Protein AF-A0A0L8G7V8-F1 (afdb_monomer_lite)

Radius of gyration: 21.05 Å; chains: 1; bounding box: 59×24×66 Å

Structure (mmCIF, N/CA/C/O backbone):
data_AF-A0A0L8G7V8-F1
#
_entry.id   AF-A0A0L8G7V8-F1
#
loop_
_atom_site.group_PDB
_atom_site.id
_atom_site.type_symbol
_atom_site.label_atom_id
_atom_site.label_alt_id
_atom_site.label_comp_id
_atom_site.label_asym_id
_atom_site.label_entity_id
_atom_site.label_seq_id
_atom_site.pdbx_PDB_ins_code
_atom_site.Cartn_x
_atom_site.Cartn_y
_atom_site.Cartn_z
_atom_site.occupancy
_atom_site.B_iso_or_equiv
_atom_site.auth_seq_id
_atom_site.auth_comp_id
_atom_site.auth_asym_id
_atom_site.auth_atom_id
_atom_site.pdbx_PDB_model_num
ATOM 1 N N . MET A 1 1 ? -43.355 -9.399 34.749 1.00 58.53 1 MET A N 1
ATOM 2 C CA . MET A 1 1 ? -43.250 -9.175 33.293 1.00 58.53 1 MET A CA 1
ATOM 3 C C . MET A 1 1 ? -42.275 -8.052 32.948 1.00 58.53 1 MET A C 1
ATOM 5 O O . MET A 1 1 ? -41.374 -8.328 32.181 1.00 58.53 1 MET A O 1
ATOM 9 N N . GLY A 1 2 ? -42.329 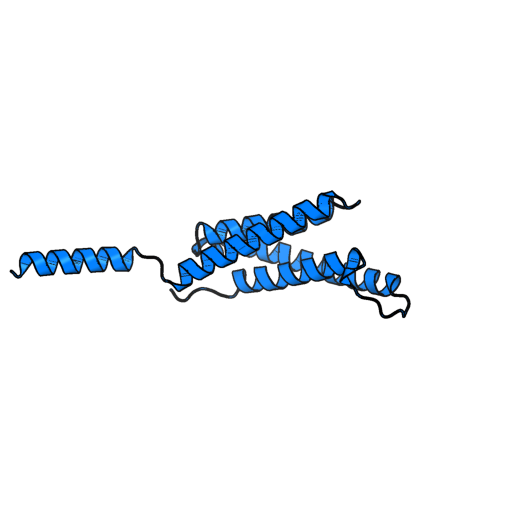-6.865 33.570 1.00 67.88 2 GLY A N 1
ATOM 10 C CA . GLY A 1 2 ? -41.429 -5.752 33.194 1.00 67.88 2 GLY A CA 1
ATOM 11 C C . GLY A 1 2 ? -39.917 -5.936 33.440 1.00 67.88 2 GLY A C 1
ATOM 12 O O . GLY A 1 2 ? -39.121 -5.439 32.658 1.00 67.88 2 GLY A O 1
ATOM 13 N N . ASN A 1 3 ? -39.482 -6.671 34.474 1.00 71.38 3 ASN A N 1
ATOM 14 C CA . ASN A 1 3 ? -38.039 -6.830 34.748 1.00 71.38 3 ASN A CA 1
ATOM 15 C C . ASN A 1 3 ? -37.305 -7.723 33.734 1.00 71.38 3 ASN A C 1
ATOM 17 O O . ASN A 1 3 ? -36.117 -7.523 33.514 1.00 71.38 3 ASN A O 1
ATOM 21 N N . GLU A 1 4 ? -37.985 -8.702 33.133 1.00 78.69 4 GLU A N 1
ATOM 22 C CA . GLU A 1 4 ? -37.374 -9.575 32.122 1.00 78.69 4 GLU A CA 1
ATOM 23 C C . GLU A 1 4 ? -37.245 -8.856 30.775 1.00 78.69 4 GLU A C 1
ATOM 25 O O . GLU A 1 4 ? -36.222 -9.005 30.114 1.00 78.69 4 GLU A O 1
ATOM 30 N N . GLU A 1 5 ? -38.220 -8.015 30.409 1.00 75.44 5 GLU A N 1
ATOM 31 C CA . GLU A 1 5 ? -38.142 -7.153 29.220 1.00 75.44 5 GLU A CA 1
ATOM 32 C C . GLU A 1 5 ? -37.003 -6.136 29.326 1.00 75.44 5 GLU A C 1
ATOM 34 O O . GLU A 1 5 ? -36.214 -6.025 28.394 1.00 75.44 5 GLU A O 1
ATOM 39 N N . ILE A 1 6 ? -36.843 -5.471 30.476 1.00 76.56 6 ILE A N 1
ATOM 40 C CA . ILE A 1 6 ? -35.747 -4.511 30.701 1.00 76.56 6 ILE A CA 1
ATOM 41 C C . ILE A 1 6 ? -34.382 -5.201 30.576 1.00 76.56 6 ILE A C 1
ATOM 43 O O . ILE A 1 6 ? -33.463 -4.667 29.960 1.00 76.56 6 ILE A O 1
ATOM 47 N N . LEU A 1 7 ? -34.243 -6.409 31.126 1.00 76.31 7 LEU A N 1
ATOM 48 C CA . LEU A 1 7 ? -32.988 -7.163 31.086 1.00 76.31 7 LEU A CA 1
ATOM 49 C C . LEU A 1 7 ? -32.693 -7.691 29.674 1.00 76.31 7 LEU A C 1
ATOM 51 O O . LEU A 1 7 ? -31.535 -7.741 29.256 1.00 76.31 7 LEU A O 1
ATOM 55 N N . TYR A 1 8 ? -33.738 -8.035 28.918 1.00 73.69 8 TYR A N 1
ATOM 56 C CA . TYR A 1 8 ? -33.635 -8.411 27.512 1.00 73.69 8 TYR A CA 1
ATOM 57 C C . TYR A 1 8 ? -33.233 -7.219 26.640 1.00 73.69 8 TYR A C 1
ATOM 59 O O . TYR A 1 8 ? -32.334 -7.345 25.815 1.00 73.69 8 TYR A O 1
ATOM 67 N N . GLU A 1 9 ? -33.825 -6.049 26.864 1.00 71.81 9 GLU A N 1
ATOM 68 C CA . GLU A 1 9 ? -33.541 -4.814 26.132 1.00 71.81 9 GLU A CA 1
ATOM 69 C C . GLU A 1 9 ? -32.131 -4.280 26.438 1.00 71.81 9 GLU A C 1
ATOM 71 O O . GLU A 1 9 ? -31.401 -3.878 25.531 1.00 71.81 9 GLU A O 1
ATOM 76 N N . GLU A 1 10 ? -31.678 -4.371 27.692 1.00 75.19 10 GLU A N 1
ATOM 77 C CA . GLU A 1 10 ? -30.313 -4.012 28.092 1.00 75.19 10 GLU A CA 1
ATOM 78 C C . GLU A 1 10 ? -29.269 -5.000 27.534 1.00 75.19 10 GLU A C 1
ATOM 80 O O . GLU A 1 10 ? -28.176 -4.600 27.120 1.00 75.19 10 GLU A O 1
ATOM 85 N N . SER A 1 11 ? -29.610 -6.292 27.475 1.00 70.06 11 SER A N 1
ATOM 86 C CA . SER A 1 11 ? -28.781 -7.330 26.855 1.00 70.06 11 SER A CA 1
ATOM 87 C C . SER A 1 11 ? -28.713 -7.165 25.333 1.00 70.06 11 SER A C 1
ATOM 89 O O . SER A 1 11 ? -27.622 -7.197 24.765 1.00 70.06 11 SER A O 1
ATOM 91 N N . CYS A 1 12 ? -29.843 -6.886 24.674 1.00 62.31 12 CYS A N 1
ATOM 92 C CA . CYS A 1 12 ? -29.910 -6.552 23.254 1.00 62.31 12 CYS A CA 1
ATOM 93 C C . CYS A 1 12 ? -29.112 -5.287 22.942 1.00 62.31 12 CYS A C 1
ATOM 95 O O . CYS A 1 12 ? -28.310 -5.322 22.019 1.00 62.31 12 CYS A O 1
ATOM 97 N N . ASN A 1 13 ? -29.233 -4.211 23.721 1.00 62.75 13 ASN A N 1
ATOM 98 C CA . ASN A 1 13 ? -28.430 -3.004 23.516 1.00 62.75 13 ASN A CA 1
ATOM 99 C C . ASN A 1 13 ? -26.931 -3.270 23.704 1.00 62.75 13 ASN A C 1
ATOM 101 O O . ASN A 1 13 ? -26.131 -2.849 22.876 1.00 62.75 13 ASN A O 1
ATOM 105 N N . LYS A 1 14 ? -26.524 -4.040 24.722 1.00 60.78 14 LYS A N 1
ATOM 106 C CA . LYS A 1 14 ? -25.116 -4.455 24.888 1.00 60.78 14 LYS A CA 1
ATOM 107 C C . LYS A 1 14 ? -24.628 -5.356 23.752 1.00 60.78 14 LYS A C 1
ATOM 109 O O . LYS A 1 14 ? -23.445 -5.316 23.424 1.00 60.78 14 LYS A O 1
ATOM 114 N N . LEU A 1 15 ? -25.507 -6.168 23.166 1.00 55.38 15 LEU A N 1
ATOM 115 C CA . LEU A 1 15 ? -25.198 -7.032 22.028 1.00 55.38 15 LEU A CA 1
ATOM 116 C C . LEU A 1 15 ? -25.092 -6.225 20.725 1.00 55.38 15 LEU A C 1
ATOM 118 O O . LEU A 1 15 ? -24.121 -6.390 19.998 1.00 55.38 15 LEU A O 1
ATOM 122 N N . PHE A 1 16 ? -26.030 -5.314 20.463 1.00 56.28 16 PHE A N 1
ATOM 123 C CA . PHE A 1 16 ? -26.024 -4.418 19.304 1.00 56.28 16 PHE A CA 1
ATOM 124 C C . PHE A 1 16 ? -24.850 -3.434 19.341 1.00 56.28 16 PHE A C 1
ATOM 126 O O . PHE A 1 16 ? -24.247 -3.193 18.305 1.00 56.28 16 PHE A O 1
ATOM 133 N N . VAL A 1 17 ? -24.456 -2.947 20.522 1.00 57.12 17 VAL A N 1
ATOM 134 C CA . VAL A 1 17 ? -23.238 -2.132 20.708 1.00 57.12 17 VAL A CA 1
ATOM 135 C C . VAL A 1 17 ? -21.954 -2.953 20.503 1.00 57.12 17 VAL A C 1
ATOM 137 O O . VAL A 1 17 ? -20.909 -2.394 20.186 1.00 57.12 17 VAL A O 1
ATOM 140 N N . LYS A 1 18 ? -22.003 -4.281 20.681 1.00 55.75 18 LYS A N 1
ATOM 141 C CA . LYS A 1 18 ? -20.846 -5.177 20.497 1.00 55.75 18 LYS A CA 1
ATOM 142 C C . LYS A 1 18 ? -20.695 -5.726 19.085 1.00 55.75 18 LYS A C 1
ATOM 144 O O . LYS A 1 18 ? -19.613 -6.215 18.759 1.00 55.75 18 LYS A O 1
ATOM 149 N N . LEU A 1 19 ? -21.759 -5.736 18.286 1.00 56.16 19 LEU A N 1
ATOM 150 C CA . LEU A 1 19 ? -21.690 -6.257 16.930 1.00 56.16 19 LEU A CA 1
ATOM 151 C C . LEU A 1 19 ? -21.006 -5.209 16.046 1.00 56.16 19 LEU A C 1
ATOM 153 O O . LEU A 1 19 ? -21.517 -4.094 15.954 1.00 56.16 19 LEU A O 1
ATOM 157 N N . PRO A 1 20 ? -19.867 -5.541 15.410 1.00 62.69 20 PRO A N 1
ATOM 158 C CA . PRO A 1 20 ? -19.253 -4.636 14.452 1.00 62.69 20 PRO A CA 1
ATOM 159 C C . PRO A 1 20 ? -20.272 -4.314 13.360 1.00 62.69 20 PRO A C 1
ATOM 161 O O . PRO A 1 20 ? -21.020 -5.199 12.922 1.00 62.69 20 PRO A O 1
ATOM 164 N N . ASP A 1 21 ? -20.317 -3.049 12.942 1.00 80.69 21 ASP A N 1
ATOM 165 C CA . ASP A 1 21 ? -21.219 -2.616 11.878 1.00 80.69 21 ASP A CA 1
ATOM 166 C C . ASP A 1 21 ? -21.002 -3.510 10.643 1.00 80.69 21 ASP A C 1
ATOM 168 O O . ASP A 1 21 ? -19.884 -3.950 10.352 1.00 80.69 21 ASP A O 1
ATOM 172 N N . ARG A 1 22 ? -22.068 -3.803 9.891 1.00 83.38 22 ARG A N 1
ATOM 173 C CA . ARG A 1 22 ? -21.988 -4.636 8.680 1.00 83.38 22 ARG A CA 1
ATOM 174 C C . ARG A 1 22 ? -20.912 -4.109 7.731 1.00 83.38 22 ARG A C 1
ATOM 176 O O . ARG A 1 22 ? -20.208 -4.898 7.102 1.00 83.38 22 ARG A O 1
ATOM 183 N N . TRP A 1 23 ? -20.750 -2.789 7.675 1.00 83.19 23 TRP A N 1
ATOM 184 C CA . TRP A 1 23 ? -19.713 -2.130 6.891 1.00 83.19 23 TRP A CA 1
ATOM 185 C C . TRP A 1 23 ? -18.301 -2.346 7.429 1.00 83.19 23 TRP A C 1
ATOM 187 O O . TRP A 1 23 ? -17.383 -2.523 6.631 1.00 83.19 23 TRP A O 1
ATOM 197 N N . GLU A 1 24 ? -18.120 -2.421 8.747 1.00 87.62 24 GLU A N 1
ATOM 198 C CA . GLU A 1 24 ? -16.835 -2.767 9.355 1.00 87.62 24 GLU A CA 1
ATOM 199 C C . GLU A 1 24 ? -16.423 -4.197 8.982 1.00 87.62 24 GLU A C 1
ATOM 201 O O . GLU A 1 24 ? -15.281 -4.429 8.587 1.00 87.62 24 GLU A O 1
ATOM 206 N N . ILE A 1 25 ? -17.361 -5.151 9.020 1.00 90.19 25 ILE A N 1
ATOM 207 C CA . ILE A 1 25 ? -17.101 -6.538 8.606 1.00 90.19 25 ILE A CA 1
ATOM 208 C C . ILE A 1 25 ? -16.702 -6.589 7.128 1.00 90.19 25 ILE A C 1
ATOM 210 O O . ILE A 1 25 ? -15.685 -7.195 6.790 1.00 90.19 25 ILE A O 1
ATOM 214 N N . VAL A 1 26 ? -17.467 -5.935 6.245 1.00 91.62 26 VAL A N 1
ATOM 215 C CA . VAL A 1 26 ? -17.149 -5.869 4.807 1.00 91.62 26 VAL A CA 1
ATOM 216 C C . VAL A 1 26 ? -15.766 -5.259 4.590 1.00 91.62 26 VAL A C 1
ATOM 218 O O . VAL A 1 26 ? -14.973 -5.789 3.812 1.00 91.62 26 VAL A O 1
ATOM 221 N N . TRP A 1 27 ? -15.441 -4.186 5.308 1.00 92.44 27 TRP A N 1
ATOM 222 C CA . TRP A 1 27 ? -14.150 -3.518 5.215 1.00 92.44 27 TRP A CA 1
ATOM 223 C C . TRP A 1 27 ? -12.989 -4.412 5.668 1.00 92.44 27 TRP A C 1
ATOM 225 O O . TRP A 1 27 ? -11.980 -4.512 4.963 1.00 92.44 27 TRP A O 1
ATOM 235 N N . LYS A 1 28 ? -13.145 -5.129 6.789 1.00 94.31 28 LYS A N 1
ATOM 236 C CA . LYS A 1 28 ? -12.162 -6.107 7.284 1.00 94.31 28 LYS A CA 1
ATOM 237 C C . LYS A 1 28 ? -11.948 -7.249 6.295 1.00 94.31 28 LYS A C 1
ATOM 239 O O . LYS A 1 28 ? -10.808 -7.554 5.950 1.00 94.31 28 LYS A O 1
ATOM 244 N N . VAL A 1 29 ? -13.031 -7.847 5.796 1.00 96.06 29 VAL A N 1
ATOM 245 C CA . VAL A 1 29 ? -12.967 -8.950 4.823 1.00 96.06 29 VAL A CA 1
ATOM 246 C C . VAL A 1 29 ? -12.318 -8.490 3.520 1.00 96.06 29 VAL A C 1
ATOM 248 O O . VAL A 1 29 ? -11.462 -9.191 2.986 1.00 96.06 29 VAL A O 1
ATOM 251 N N . THR A 1 30 ? -12.655 -7.298 3.028 1.00 95.69 30 THR A N 1
ATOM 252 C CA . THR A 1 30 ? -12.072 -6.779 1.782 1.00 95.69 30 THR A CA 1
ATOM 253 C C . THR A 1 30 ? -10.573 -6.521 1.938 1.00 95.69 30 THR A C 1
ATOM 255 O O . THR A 1 30 ? -9.791 -6.902 1.070 1.00 95.69 30 THR A O 1
ATOM 258 N N . ASN A 1 31 ? -10.143 -5.958 3.071 1.00 96.81 31 ASN A N 1
ATOM 259 C CA . ASN A 1 31 ? -8.720 -5.789 3.366 1.00 96.81 31 ASN A CA 1
ATOM 260 C C . ASN A 1 31 ? -7.985 -7.124 3.517 1.00 96.81 31 ASN A C 1
ATOM 262 O O . ASN A 1 31 ? -6.845 -7.233 3.076 1.00 96.81 31 ASN A O 1
ATOM 266 N N . LEU A 1 32 ? -8.636 -8.156 4.058 1.00 97.69 32 LEU A N 1
ATOM 267 C CA . LEU A 1 32 ? -8.060 -9.498 4.118 1.00 97.69 32 LEU A CA 1
ATOM 268 C C . LEU A 1 32 ? -7.883 -10.111 2.719 1.00 97.69 32 LEU A C 1
ATOM 270 O O . LEU A 1 32 ? -6.834 -10.678 2.428 1.00 97.69 32 LEU A O 1
ATOM 274 N N . VAL A 1 33 ? -8.874 -9.967 1.833 1.00 98.25 33 VAL A N 1
ATOM 275 C CA . VAL A 1 33 ? -8.766 -10.414 0.432 1.00 98.25 33 VAL A C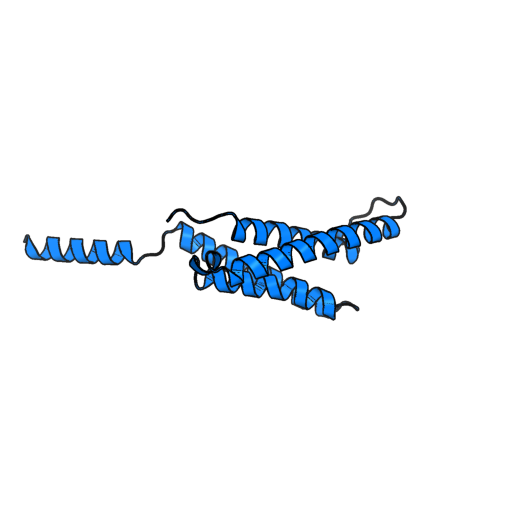A 1
ATOM 276 C C . VAL A 1 33 ? -7.618 -9.694 -0.276 1.00 98.25 33 VAL A C 1
ATOM 278 O O . VAL A 1 33 ? -6.809 -10.333 -0.948 1.00 98.25 33 VAL A O 1
ATOM 281 N N . MET A 1 34 ? -7.500 -8.380 -0.081 1.00 98.00 34 MET A N 1
ATOM 282 C CA . MET A 1 34 ? -6.418 -7.590 -0.670 1.00 98.00 34 MET A CA 1
ATOM 283 C C . MET A 1 34 ? -5.048 -7.943 -0.088 1.00 98.00 34 MET A C 1
ATOM 285 O O . MET A 1 34 ? -4.072 -8.000 -0.831 1.00 98.00 34 MET A O 1
ATOM 289 N N . ALA A 1 35 ? -4.968 -8.276 1.200 1.00 98.19 35 ALA A N 1
ATOM 290 C CA . ALA A 1 35 ? -3.746 -8.795 1.798 1.00 98.19 35 ALA A CA 1
ATOM 291 C C . ALA A 1 35 ? -3.294 -10.107 1.148 1.00 98.19 35 ALA A C 1
ATOM 293 O O . ALA A 1 35 ? -2.120 -10.252 0.810 1.00 98.19 35 ALA A O 1
ATOM 294 N N . VAL A 1 36 ? -4.222 -11.049 0.939 1.00 98.31 36 VAL A N 1
ATOM 295 C CA . VAL A 1 36 ? -3.934 -12.312 0.243 1.00 98.31 36 VAL A CA 1
ATOM 296 C C . VAL A 1 36 ? -3.480 -12.040 -1.189 1.00 98.31 36 VAL A C 1
ATOM 298 O O . VAL A 1 36 ? -2.488 -12.616 -1.626 1.00 98.31 36 VAL A O 1
ATOM 301 N N . PHE A 1 37 ? -4.147 -11.129 -1.900 1.00 98.06 37 PHE A N 1
ATOM 302 C CA . PHE A 1 37 ? -3.740 -10.719 -3.243 1.00 98.06 37 PHE A CA 1
ATOM 303 C C . PHE A 1 37 ? -2.297 -10.190 -3.272 1.00 98.06 37 PHE A C 1
ATOM 305 O O . PHE A 1 37 ? -1.489 -10.671 -4.064 1.00 98.06 37 PHE A O 1
ATOM 312 N N . PHE A 1 38 ? -1.944 -9.254 -2.387 1.00 98.19 38 PHE A N 1
ATOM 313 C CA . PHE A 1 38 ? -0.590 -8.700 -2.326 1.00 98.19 38 PHE A CA 1
ATOM 314 C C . PHE A 1 38 ? 0.453 -9.740 -1.914 1.00 98.19 38 PHE A C 1
ATOM 316 O O . PHE A 1 38 ? 1.551 -9.761 -2.464 1.00 98.19 38 PHE A O 1
ATOM 323 N N . PHE A 1 39 ? 0.112 -10.644 -0.997 1.00 97.88 39 PHE A N 1
ATOM 324 C CA . PHE A 1 39 ? 1.000 -11.738 -0.624 1.00 97.88 39 PHE A CA 1
ATOM 325 C C . PHE A 1 39 ? 1.268 -12.684 -1.803 1.00 97.88 39 PHE A C 1
ATOM 327 O O . PHE A 1 39 ? 2.414 -13.054 -2.052 1.00 97.88 39 PHE A O 1
ATOM 334 N N . LEU A 1 40 ? 0.232 -13.038 -2.569 1.00 97.62 40 LEU A N 1
ATOM 335 C CA . LEU A 1 40 ? 0.383 -13.841 -3.783 1.00 97.62 40 LEU A CA 1
ATOM 336 C C . LEU A 1 40 ? 1.193 -13.104 -4.855 1.00 97.62 40 LEU A C 1
ATOM 338 O O . LEU A 1 40 ? 2.033 -13.723 -5.502 1.00 97.62 40 LEU A O 1
ATOM 342 N N . ALA A 1 41 ? 0.995 -11.792 -5.012 1.00 96.06 41 ALA A N 1
ATOM 343 C CA . ALA A 1 41 ? 1.812 -10.976 -5.905 1.00 96.06 41 ALA A CA 1
ATOM 344 C C . ALA A 1 41 ? 3.291 -11.029 -5.492 1.00 96.06 41 ALA A C 1
ATOM 346 O O . ALA A 1 41 ? 4.137 -11.347 -6.325 1.00 96.06 41 ALA A O 1
ATOM 347 N N . ALA A 1 42 ? 3.604 -10.837 -4.206 1.00 96.25 42 ALA A N 1
ATOM 348 C CA . ALA A 1 42 ? 4.966 -10.985 -3.690 1.00 96.25 42 ALA A CA 1
ATOM 349 C C . ALA A 1 42 ? 5.540 -12.383 -3.985 1.00 96.25 42 ALA A C 1
ATOM 351 O O . ALA A 1 42 ? 6.674 -12.504 -4.437 1.00 96.25 42 ALA A O 1
ATOM 352 N N . PHE A 1 43 ? 4.746 -13.437 -3.779 1.00 96.25 43 PHE A N 1
ATOM 353 C CA . PHE A 1 43 ? 5.169 -14.815 -4.025 1.00 96.25 43 PHE A CA 1
ATOM 354 C C . PHE A 1 43 ? 5.513 -15.079 -5.497 1.00 96.25 43 PHE A C 1
ATOM 356 O O . PHE A 1 43 ? 6.519 -15.722 -5.781 1.00 96.25 43 PHE A O 1
ATOM 363 N N . VAL A 1 44 ? 4.717 -14.565 -6.440 1.00 94.19 44 VAL A N 1
ATOM 364 C CA . VAL A 1 44 ? 4.986 -14.732 -7.879 1.00 94.19 44 VAL A CA 1
ATOM 365 C C . VAL A 1 44 ? 6.277 -14.022 -8.297 1.00 94.19 44 VAL A C 1
ATOM 367 O O . VAL A 1 44 ? 7.059 -14.618 -9.036 1.00 94.19 44 VAL A O 1
ATOM 370 N N . ASN A 1 45 ? 6.530 -12.821 -7.764 1.00 92.94 45 ASN A N 1
ATOM 371 C CA . ASN A 1 45 ? 7.741 -12.033 -8.044 1.00 92.94 45 ASN A CA 1
ATOM 372 C C . ASN A 1 45 ? 9.024 -12.684 -7.498 1.00 92.94 45 ASN A C 1
ATOM 374 O O . ASN A 1 45 ? 10.120 -12.264 -7.841 1.00 92.94 45 ASN A O 1
ATOM 378 N N . HIS A 1 46 ? 8.930 -13.726 -6.663 1.00 92.31 46 HIS A N 1
ATOM 379 C CA . HIS A 1 46 ? 10.109 -14.487 -6.240 1.00 92.31 46 HIS A CA 1
ATOM 380 C C . HIS A 1 46 ? 10.844 -15.158 -7.413 1.00 92.31 46 HIS A C 1
ATOM 382 O O . HIS A 1 46 ? 12.022 -15.483 -7.292 1.00 92.31 46 HIS A O 1
ATOM 388 N N . ASN A 1 47 ? 10.147 -15.388 -8.530 1.00 92.62 47 ASN A N 1
ATOM 389 C CA . ASN A 1 47 ? 10.719 -16.022 -9.717 1.00 92.62 47 ASN A CA 1
ATOM 390 C C . ASN A 1 47 ? 11.490 -15.047 -10.619 1.00 92.62 47 ASN A C 1
ATOM 392 O O . ASN A 1 47 ? 12.154 -15.501 -11.551 1.00 92.62 47 ASN A O 1
ATOM 396 N N . ASP A 1 48 ? 11.401 -13.746 -10.346 1.00 91.62 48 ASP A N 1
ATOM 397 C CA . ASP A 1 48 ? 11.988 -12.692 -11.166 1.00 91.62 48 ASP A CA 1
ATOM 398 C C . ASP A 1 48 ? 13.390 -12.314 -10.648 1.00 91.62 48 ASP A C 1
ATOM 400 O O . ASP A 1 48 ? 13.772 -12.604 -9.507 1.00 91.62 48 ASP A O 1
ATOM 404 N N . SER A 1 49 ? 14.221 -11.714 -11.504 1.00 92.06 49 SER A N 1
ATOM 405 C CA . SER A 1 49 ? 15.643 -11.481 -11.185 1.00 92.06 49 SER A CA 1
ATOM 406 C C . SER A 1 49 ? 15.869 -10.400 -10.119 1.00 92.06 49 SER A C 1
ATOM 408 O O . SER A 1 49 ? 16.866 -10.426 -9.393 1.00 92.06 49 SER A O 1
ATOM 410 N N . ASP A 1 50 ? 14.913 -9.490 -9.981 1.00 93.19 50 ASP A N 1
ATOM 411 C CA . ASP A 1 50 ? 14.889 -8.340 -9.083 1.00 93.19 50 ASP A CA 1
ATOM 412 C C . ASP A 1 50 ? 13.854 -8.502 -7.952 1.00 93.19 50 ASP A C 1
ATOM 414 O O . ASP A 1 50 ? 13.410 -7.531 -7.330 1.00 93.19 50 ASP A O 1
ATOM 418 N N . TRP A 1 51 ? 13.538 -9.755 -7.602 1.00 93.56 51 TRP A N 1
ATOM 419 C CA . TRP A 1 51 ? 12.620 -10.136 -6.522 1.00 93.56 51 TRP A CA 1
ATOM 420 C C . TRP A 1 51 ? 12.858 -9.391 -5.201 1.00 93.56 51 TRP A C 1
ATOM 422 O O . TRP A 1 51 ? 11.927 -9.164 -4.425 1.00 93.56 51 TRP A O 1
ATOM 432 N N . TYR A 1 52 ? 14.108 -9.009 -4.922 1.00 94.50 52 TYR A N 1
ATOM 433 C CA . TYR A 1 52 ? 14.512 -8.304 -3.706 1.00 94.50 52 TYR A CA 1
ATOM 434 C C . TYR A 1 52 ? 13.942 -6.880 -3.616 1.00 94.50 52 TYR A C 1
ATOM 436 O O . TYR A 1 52 ? 13.882 -6.330 -2.517 1.00 94.50 52 TYR A O 1
ATOM 444 N N . ILE A 1 53 ? 13.504 -6.291 -4.734 1.00 95.44 53 ILE A N 1
ATOM 445 C CA . ILE A 1 53 ? 12.779 -5.014 -4.785 1.00 95.44 53 ILE A CA 1
ATOM 446 C C . ILE A 1 53 ? 11.280 -5.275 -4.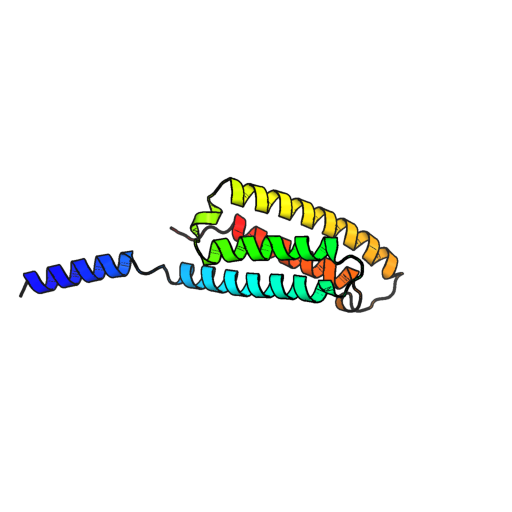653 1.00 95.44 53 ILE A C 1
ATOM 448 O O . ILE A 1 53 ? 10.622 -4.709 -3.776 1.00 95.44 53 ILE A O 1
ATOM 452 N N . TRP A 1 54 ? 10.738 -6.159 -5.493 1.00 95.62 54 TRP A N 1
ATOM 453 C CA . TRP A 1 54 ? 9.293 -6.336 -5.623 1.00 95.62 54 TRP A CA 1
ATOM 454 C C . TRP A 1 54 ? 8.653 -7.056 -4.442 1.00 95.62 54 TRP A C 1
ATOM 456 O O . TRP A 1 54 ? 7.563 -6.669 -4.020 1.00 95.62 54 TRP A O 1
ATOM 466 N N . ILE A 1 55 ? 9.326 -8.036 -3.826 1.00 96.56 55 ILE A N 1
ATOM 467 C CA . ILE A 1 55 ? 8.789 -8.710 -2.635 1.00 96.56 55 ILE A CA 1
ATOM 468 C C . ILE A 1 55 ? 8.505 -7.697 -1.514 1.00 96.56 55 ILE A C 1
ATOM 470 O O . ILE A 1 55 ? 7.363 -7.656 -1.054 1.00 96.56 55 ILE A O 1
ATOM 474 N N . PRO A 1 56 ? 9.453 -6.842 -1.081 1.00 97.38 56 PRO A N 1
ATOM 475 C CA . PRO A 1 56 ? 9.158 -5.799 -0.099 1.00 97.38 56 PRO A CA 1
ATOM 476 C C . PRO A 1 56 ? 8.058 -4.826 -0.538 1.00 97.38 56 PRO A C 1
ATOM 478 O O . PRO A 1 56 ? 7.246 -4.416 0.297 1.00 97.38 56 PRO A O 1
ATOM 481 N N . VAL A 1 57 ? 8.012 -4.477 -1.831 1.00 97.69 57 VAL A N 1
ATOM 482 C CA . VAL A 1 57 ? 6.995 -3.574 -2.390 1.00 97.69 57 VAL A CA 1
ATOM 483 C C . VAL A 1 57 ? 5.586 -4.139 -2.214 1.00 97.69 57 VAL A C 1
ATOM 485 O O . VAL A 1 57 ? 4.700 -3.401 -1.802 1.00 97.69 57 VAL A O 1
ATOM 488 N N . TYR A 1 58 ? 5.375 -5.437 -2.442 1.00 98.06 58 TYR A N 1
ATOM 489 C CA . TYR A 1 58 ? 4.066 -6.078 -2.259 1.00 98.06 58 TYR A CA 1
ATOM 490 C C . TYR A 1 58 ? 3.805 -6.543 -0.817 1.00 98.06 58 TYR A C 1
ATOM 492 O O . TYR A 1 58 ? 2.662 -6.553 -0.357 1.00 98.06 58 TYR A O 1
ATOM 500 N N . LEU A 1 59 ? 4.839 -6.901 -0.057 1.00 97.75 59 LEU A N 1
ATOM 501 C CA . LEU A 1 59 ? 4.664 -7.427 1.297 1.00 97.75 59 LEU A CA 1
ATOM 502 C C . LEU A 1 59 ? 4.249 -6.340 2.296 1.00 97.75 59 LEU A C 1
ATOM 504 O O . LEU A 1 59 ? 3.437 -6.598 3.185 1.00 97.75 59 LEU A O 1
ATOM 508 N N . LEU A 1 60 ? 4.757 -5.112 2.151 1.00 98.00 60 LEU A N 1
ATOM 509 C CA . LEU A 1 60 ? 4.366 -4.011 3.030 1.00 98.00 60 LEU A CA 1
ATOM 510 C C . LEU A 1 60 ? 2.856 -3.686 2.965 1.00 98.00 60 LEU A C 1
ATOM 512 O O . LEU A 1 60 ? 2.232 -3.644 4.029 1.00 98.00 60 LEU A O 1
ATOM 516 N N . PRO A 1 61 ? 2.218 -3.502 1.789 1.00 97.50 61 PRO A N 1
ATOM 517 C CA . PRO A 1 61 ? 0.775 -3.297 1.708 1.00 97.50 61 PRO A CA 1
ATOM 518 C C . PRO A 1 61 ? -0.015 -4.523 2.179 1.00 97.50 61 PRO A C 1
ATOM 520 O O . PRO A 1 61 ? -1.074 -4.345 2.782 1.00 97.50 61 PRO A O 1
ATOM 523 N N . ALA A 1 62 ? 0.500 -5.748 2.002 1.00 98.19 62 ALA A N 1
ATOM 524 C CA . ALA A 1 62 ? -0.112 -6.946 2.584 1.00 98.19 62 ALA A CA 1
ATOM 525 C C . ALA A 1 62 ? -0.184 -6.850 4.119 1.00 98.19 62 ALA A C 1
ATOM 527 O O . ALA A 1 62 ? -1.247 -7.024 4.709 1.00 98.19 62 ALA A O 1
ATOM 528 N N . ILE A 1 63 ? 0.919 -6.483 4.776 1.00 98.19 63 ILE A N 1
ATOM 529 C CA . ILE A 1 63 ? 0.955 -6.307 6.235 1.00 98.19 63 ILE A CA 1
ATOM 530 C C . ILE A 1 63 ? 0.029 -5.163 6.667 1.00 98.19 63 ILE A C 1
ATOM 532 O O . ILE A 1 63 ? -0.768 -5.332 7.588 1.00 98.19 63 ILE A O 1
ATOM 536 N N . LEU A 1 64 ? 0.092 -4.006 5.998 1.00 97.31 64 LEU A N 1
ATOM 537 C CA . LEU A 1 64 ? -0.728 -2.841 6.351 1.00 97.31 64 LEU A CA 1
ATOM 538 C C . LEU A 1 64 ? -2.231 -3.130 6.257 1.00 97.31 64 LEU A C 1
ATOM 540 O O . LEU A 1 64 ? -2.982 -2.646 7.102 1.00 97.31 64 LEU A O 1
ATOM 544 N N . THR A 1 65 ? -2.659 -3.918 5.269 1.00 96.88 65 THR A N 1
ATOM 545 C CA . THR A 1 65 ? -4.065 -4.317 5.088 1.00 96.88 65 THR A CA 1
ATOM 546 C C . THR A 1 65 ? -4.496 -5.415 6.066 1.00 96.88 65 THR A C 1
ATOM 548 O O . THR A 1 65 ? -5.610 -5.347 6.583 1.00 96.88 65 THR A O 1
ATOM 551 N N . ILE A 1 66 ? -3.613 -6.353 6.439 1.00 97.81 66 ILE A N 1
ATOM 552 C CA . ILE A 1 66 ? -3.872 -7.304 7.543 1.00 97.81 66 ILE A CA 1
ATOM 553 C C . ILE A 1 66 ? -4.136 -6.557 8.849 1.00 97.81 66 ILE A C 1
ATOM 555 O O . ILE A 1 66 ? -5.081 -6.888 9.562 1.00 97.81 66 ILE A O 1
ATOM 559 N N . LEU A 1 67 ? -3.336 -5.531 9.156 1.00 96.69 67 LEU A N 1
ATOM 560 C CA . LEU A 1 67 ? -3.535 -4.737 10.368 1.00 96.69 67 LEU A CA 1
ATOM 561 C C . LEU A 1 67 ? -4.930 -4.096 10.403 1.00 96.69 67 LEU A C 1
ATOM 563 O O . LEU A 1 67 ? -5.559 -4.106 11.456 1.00 96.69 67 LEU A O 1
ATOM 567 N N . ILE A 1 68 ? -5.440 -3.613 9.262 1.00 94.56 68 ILE A N 1
ATOM 568 C CA . ILE A 1 68 ? -6.810 -3.082 9.150 1.00 94.56 68 ILE A CA 1
ATOM 569 C C . ILE A 1 68 ? -7.854 -4.181 9.378 1.00 94.56 68 ILE A C 1
ATOM 571 O O . ILE A 1 68 ? -8.866 -3.945 10.036 1.00 94.56 68 ILE A O 1
ATOM 575 N N . ALA A 1 69 ? -7.628 -5.380 8.833 1.00 94.38 69 ALA A N 1
ATOM 576 C CA . ALA A 1 69 ? -8.540 -6.508 9.007 1.00 94.38 69 ALA A CA 1
ATOM 577 C C . ALA A 1 69 ? -8.649 -6.954 10.479 1.00 94.38 69 ALA A C 1
ATOM 579 O O . ALA A 1 69 ? -9.717 -7.392 10.909 1.00 94.38 69 ALA A O 1
ATOM 580 N N . VAL A 1 70 ? -7.569 -6.809 11.255 1.00 94.31 70 VAL A N 1
ATOM 581 C CA . VAL A 1 70 ? -7.545 -7.077 12.702 1.00 94.31 70 VAL A CA 1
ATOM 582 C C . VAL A 1 70 ? -8.215 -5.944 13.485 1.00 94.31 70 VAL A C 1
ATOM 584 O O . VAL A 1 70 ? -9.130 -6.199 14.269 1.00 94.31 70 VAL A O 1
ATOM 587 N N . ASP A 1 71 ? -7.797 -4.698 13.254 1.00 91.69 71 ASP A N 1
ATOM 588 C CA . ASP A 1 71 ? -8.321 -3.506 13.925 1.00 91.69 71 ASP A CA 1
ATOM 589 C C . ASP A 1 71 ? -8.462 -2.343 12.936 1.00 91.69 71 ASP A C 1
ATOM 591 O O . ASP A 1 71 ? -7.481 -1.764 12.469 1.00 91.69 71 ASP A O 1
ATOM 595 N N . THR A 1 72 ? -9.700 -1.951 12.645 1.00 90.19 72 THR A N 1
ATOM 596 C CA . THR A 1 72 ? -10.005 -0.874 11.692 1.00 90.19 72 THR A CA 1
ATOM 597 C C . THR A 1 72 ? -9.550 0.499 12.181 1.00 90.19 72 THR A C 1
ATOM 599 O O . THR A 1 72 ? -9.263 1.377 11.359 1.00 90.19 72 THR A O 1
ATOM 602 N N . ASN A 1 73 ? -9.389 0.676 13.496 1.00 89.94 73 ASN A N 1
ATOM 603 C CA . ASN A 1 73 ? -8.912 1.923 14.094 1.00 89.94 73 ASN A CA 1
ATOM 604 C C . ASN A 1 73 ? -7.408 2.145 13.869 1.00 89.94 73 ASN A C 1
ATOM 606 O O . ASN A 1 73 ? -6.912 3.257 14.064 1.00 89.94 73 ASN A O 1
ATOM 610 N N . ILE A 1 74 ? -6.662 1.133 13.396 1.00 92.25 74 ILE A N 1
ATOM 611 C CA . ILE A 1 74 ? -5.221 1.267 13.130 1.00 92.25 74 ILE A CA 1
ATOM 612 C C . ILE A 1 74 ? -4.916 2.378 12.121 1.00 92.25 74 ILE A C 1
ATOM 614 O O . ILE A 1 74 ? -3.870 3.021 12.198 1.00 92.25 74 ILE A O 1
ATOM 618 N N . THR A 1 75 ? -5.850 2.651 11.208 1.00 90.88 75 THR A N 1
ATOM 619 C CA . THR A 1 75 ? -5.727 3.705 10.193 1.00 90.88 75 THR A CA 1
ATOM 620 C C . THR A 1 75 ? -5.665 5.106 10.795 1.00 90.88 75 THR A C 1
ATOM 622 O O . THR A 1 75 ? -5.205 6.032 10.132 1.00 90.88 75 THR A O 1
ATOM 625 N N . GLU A 1 76 ? -6.058 5.283 12.059 1.00 89.81 76 GLU A N 1
ATOM 626 C CA . GLU A 1 76 ? -5.953 6.542 12.799 1.00 89.81 76 GLU A CA 1
ATOM 627 C C . GLU A 1 76 ? -4.553 6.789 13.354 1.00 89.81 76 GLU A C 1
ATOM 629 O O . GLU A 1 76 ? -4.157 7.944 13.551 1.00 89.81 76 GLU A O 1
ATOM 634 N N . ASN A 1 77 ? -3.790 5.713 13.553 1.00 93.25 77 ASN A N 1
ATOM 635 C CA . ASN A 1 77 ? -2.455 5.748 14.116 1.00 93.25 77 ASN A CA 1
ATOM 636 C C . ASN A 1 77 ? -1.497 6.526 13.197 1.00 93.25 77 ASN A C 1
ATOM 638 O O . ASN A 1 77 ? -1.349 6.234 12.007 1.00 93.25 77 ASN A O 1
ATOM 642 N N . LYS A 1 78 ? -0.788 7.510 13.766 1.00 94.69 78 LYS A N 1
ATOM 643 C CA . LYS A 1 78 ? 0.181 8.346 13.041 1.00 94.69 78 LYS A CA 1
ATOM 644 C C . LYS A 1 78 ? 1.280 7.524 12.358 1.00 94.69 78 LYS A C 1
ATOM 646 O O . LYS A 1 78 ? 1.675 7.863 11.246 1.00 94.69 78 LYS A O 1
ATOM 651 N N . TYR A 1 79 ? 1.764 6.456 12.994 1.00 95.62 79 TYR A N 1
ATOM 652 C CA . TYR A 1 79 ? 2.794 5.585 12.428 1.00 95.62 79 TYR A CA 1
ATOM 653 C C . TYR A 1 79 ? 2.277 4.834 11.203 1.00 95.62 79 TYR A C 1
ATOM 655 O O . TYR A 1 79 ? 2.945 4.846 10.172 1.00 95.62 79 TYR A O 1
ATOM 663 N N . TRP A 1 80 ? 1.065 4.273 11.278 1.00 96.25 80 TRP A N 1
ATOM 664 C CA . TRP A 1 80 ? 0.429 3.612 10.136 1.00 96.25 80 TRP A CA 1
ATOM 665 C C . TRP A 1 80 ? 0.239 4.600 8.975 1.00 96.25 80 TRP A C 1
ATOM 667 O O . TRP A 1 80 ? 0.682 4.335 7.859 1.00 96.25 80 TRP A O 1
ATOM 677 N N . LYS A 1 81 ? -0.310 5.795 9.248 1.00 94.25 81 LYS A N 1
ATOM 678 C CA . LYS A 1 81 ? -0.530 6.846 8.233 1.00 94.25 81 LYS A CA 1
ATOM 679 C C . LYS A 1 81 ? 0.755 7.301 7.547 1.00 94.25 81 LYS A C 1
ATOM 681 O O . LYS A 1 81 ? 0.748 7.530 6.337 1.00 94.25 81 LYS A O 1
ATOM 686 N N . ASN A 1 82 ? 1.826 7.483 8.318 1.00 96.12 82 ASN A N 1
ATOM 687 C CA . ASN A 1 82 ? 3.117 7.923 7.796 1.00 96.12 82 ASN A CA 1
ATOM 688 C C . ASN A 1 82 ? 3.787 6.821 6.978 1.00 96.12 82 ASN A C 1
ATOM 690 O O . ASN A 1 82 ? 4.276 7.102 5.890 1.00 96.12 82 ASN A O 1
ATOM 694 N N . LEU A 1 83 ? 3.769 5.579 7.467 1.00 97.31 83 LEU A N 1
ATOM 695 C CA . LEU A 1 83 ? 4.328 4.437 6.750 1.00 97.31 83 LEU A CA 1
ATOM 696 C C . LEU A 1 83 ? 3.593 4.203 5.424 1.00 97.31 83 LEU A C 1
ATOM 698 O O . LEU A 1 83 ? 4.237 4.090 4.383 1.00 97.31 83 LEU A O 1
ATOM 702 N N . ALA A 1 84 ? 2.257 4.236 5.444 1.00 96.25 84 ALA A N 1
ATOM 703 C CA . ALA A 1 84 ? 1.435 4.158 4.240 1.00 96.25 84 ALA A CA 1
ATOM 704 C C . ALA A 1 84 ? 1.736 5.309 3.266 1.00 96.25 84 ALA A C 1
ATOM 706 O O . ALA A 1 84 ? 1.858 5.076 2.069 1.00 96.25 84 ALA A O 1
ATOM 707 N N . LEU A 1 85 ? 1.906 6.543 3.759 1.00 96.25 85 LEU A N 1
ATOM 708 C CA . LEU A 1 85 ? 2.233 7.695 2.913 1.00 96.25 85 LEU A CA 1
ATOM 709 C C . LEU A 1 85 ? 3.613 7.566 2.260 1.00 96.25 85 LEU A C 1
ATOM 711 O O . LEU A 1 85 ? 3.735 7.783 1.059 1.00 96.25 85 LEU A O 1
ATOM 715 N N . VAL A 1 86 ? 4.644 7.212 3.029 1.00 97.81 86 VAL A N 1
ATOM 716 C CA . VAL A 1 86 ? 5.999 7.014 2.494 1.00 97.81 86 VAL A CA 1
ATOM 717 C C . VAL A 1 86 ? 5.983 5.912 1.437 1.00 97.81 86 VAL A C 1
ATOM 719 O O . VAL A 1 86 ? 6.540 6.094 0.359 1.00 97.81 86 VAL A O 1
ATOM 722 N N . HIS A 1 87 ? 5.278 4.810 1.696 1.00 97.69 87 HIS A N 1
ATOM 723 C CA . HIS A 1 87 ? 5.141 3.730 0.727 1.00 97.69 87 HIS A CA 1
ATOM 724 C C . HIS A 1 87 ? 4.379 4.137 -0.538 1.00 97.69 87 HIS A C 1
ATOM 726 O O . HIS A 1 87 ? 4.822 3.807 -1.633 1.00 97.69 87 HIS A O 1
ATOM 732 N N . LEU A 1 88 ? 3.296 4.912 -0.414 1.00 96.88 88 LEU A N 1
ATOM 733 C CA . LEU A 1 88 ? 2.579 5.481 -1.560 1.00 96.88 88 LEU A CA 1
ATOM 734 C C . LEU A 1 88 ? 3.493 6.359 -2.423 1.00 96.88 88 LEU A C 1
ATOM 736 O O . LEU A 1 88 ? 3.496 6.217 -3.641 1.00 96.88 88 LEU A O 1
ATOM 740 N N . LEU A 1 89 ? 4.294 7.233 -1.806 1.00 97.38 89 LEU A N 1
ATOM 741 C CA . LEU A 1 89 ? 5.235 8.090 -2.533 1.00 97.38 89 LEU A CA 1
ATOM 742 C C . LEU A 1 89 ? 6.311 7.270 -3.256 1.00 97.38 89 LEU A C 1
ATOM 744 O O . LEU A 1 89 ? 6.607 7.552 -4.416 1.00 97.38 89 LEU A O 1
ATOM 748 N N . MET A 1 90 ? 6.853 6.239 -2.600 1.00 97.38 90 MET A N 1
ATOM 749 C CA . MET A 1 90 ? 7.800 5.312 -3.229 1.00 97.38 90 MET A CA 1
ATOM 750 C C . MET A 1 90 ? 7.159 4.568 -4.406 1.00 97.38 90 MET A C 1
ATOM 752 O O . MET A 1 90 ? 7.756 4.512 -5.477 1.00 97.38 90 MET A O 1
ATOM 756 N N . CYS A 1 91 ? 5.928 4.071 -4.253 1.00 97.31 91 CYS A N 1
ATOM 757 C CA . CYS A 1 91 ? 5.205 3.401 -5.334 1.00 97.31 91 CYS A CA 1
ATOM 758 C C . CYS A 1 91 ? 4.944 4.342 -6.512 1.00 97.31 91 CYS A C 1
ATOM 760 O O . CYS A 1 91 ? 5.162 3.947 -7.648 1.00 97.31 91 CYS A O 1
ATOM 762 N N . CYS A 1 92 ? 4.553 5.597 -6.269 1.00 96.19 92 CYS A N 1
ATOM 763 C CA . CYS A 1 92 ? 4.399 6.589 -7.335 1.00 96.19 92 CYS A CA 1
ATOM 764 C C . CYS A 1 92 ? 5.717 6.845 -8.081 1.00 96.19 92 CYS A C 1
ATOM 766 O O . CYS A 1 92 ? 5.714 6.935 -9.308 1.00 96.19 92 CYS A O 1
ATOM 768 N N . ALA A 1 93 ? 6.842 6.940 -7.364 1.00 96.62 93 ALA A N 1
ATOM 769 C CA . ALA A 1 93 ? 8.156 7.102 -7.982 1.00 96.62 93 ALA A CA 1
ATOM 770 C C . ALA A 1 93 ? 8.538 5.881 -8.839 1.00 96.62 93 ALA A C 1
ATOM 772 O O . ALA A 1 93 ? 8.962 6.048 -9.983 1.00 96.62 93 ALA A O 1
ATOM 773 N N . PHE A 1 94 ? 8.320 4.662 -8.333 1.00 95.81 94 PHE A N 1
ATOM 774 C CA . PHE A 1 94 ? 8.529 3.434 -9.104 1.00 95.81 94 PHE A CA 1
ATOM 775 C C . PHE A 1 94 ? 7.581 3.313 -10.296 1.00 95.81 94 PHE A C 1
ATOM 777 O O . PHE A 1 94 ? 8.013 2.867 -11.351 1.00 95.81 94 PHE A O 1
ATOM 784 N N . SER A 1 95 ? 6.334 3.778 -10.200 1.00 95.06 95 SER A N 1
ATOM 785 C CA . SER A 1 95 ? 5.415 3.789 -11.342 1.00 95.06 95 SER A CA 1
ATOM 786 C C . SER A 1 95 ? 5.926 4.684 -12.467 1.00 95.06 95 SER A C 1
ATOM 788 O O . SER A 1 95 ? 5.833 4.310 -13.631 1.00 95.06 95 SER A O 1
ATOM 790 N N . VAL A 1 96 ? 6.488 5.855 -12.142 1.00 94.69 96 VAL A N 1
ATOM 791 C CA . VAL A 1 96 ? 7.102 6.742 -13.146 1.00 94.69 96 VAL A CA 1
ATOM 792 C C . VAL A 1 96 ? 8.327 6.081 -13.772 1.00 94.69 96 VAL A C 1
ATOM 794 O O . VAL A 1 96 ? 8.462 6.098 -14.992 1.00 94.69 96 VAL A O 1
ATOM 797 N N . TYR A 1 97 ? 9.187 5.467 -12.956 1.00 93.31 97 TYR A N 1
ATOM 798 C CA . TYR A 1 97 ? 10.343 4.713 -13.443 1.00 93.31 97 TYR A CA 1
ATOM 799 C C . TYR A 1 97 ? 9.926 3.595 -14.409 1.00 93.31 97 TYR A C 1
ATOM 801 O O . TYR A 1 97 ? 10.451 3.514 -15.517 1.00 93.31 97 TYR A O 1
ATOM 809 N N . GLN A 1 98 ? 8.910 2.812 -14.041 1.00 92.19 98 GLN A N 1
ATOM 810 C CA . GLN A 1 98 ? 8.408 1.727 -14.877 1.00 92.19 98 GLN A CA 1
ATOM 811 C C . GLN A 1 98 ? 7.770 2.206 -16.174 1.00 92.19 98 GLN A C 1
ATOM 813 O O . GLN A 1 98 ? 7.934 1.573 -17.210 1.00 92.19 98 GLN A O 1
ATOM 818 N N . LEU A 1 99 ? 7.080 3.348 -16.159 1.00 90.75 99 LEU A N 1
ATOM 819 C CA . LEU A 1 99 ? 6.536 3.932 -17.385 1.00 90.75 99 LEU A CA 1
ATOM 820 C C . LEU A 1 99 ? 7.629 4.313 -18.388 1.00 90.75 99 LEU A C 1
ATOM 822 O O . LEU A 1 99 ? 7.421 4.152 -19.589 1.00 90.75 99 LEU A O 1
ATOM 826 N N . ILE A 1 100 ? 8.778 4.801 -17.910 1.00 90.31 100 ILE A N 1
ATOM 827 C CA . ILE A 1 100 ? 9.916 5.149 -18.770 1.00 90.31 100 ILE A CA 1
ATOM 828 C C . ILE A 1 100 ? 10.477 3.883 -19.426 1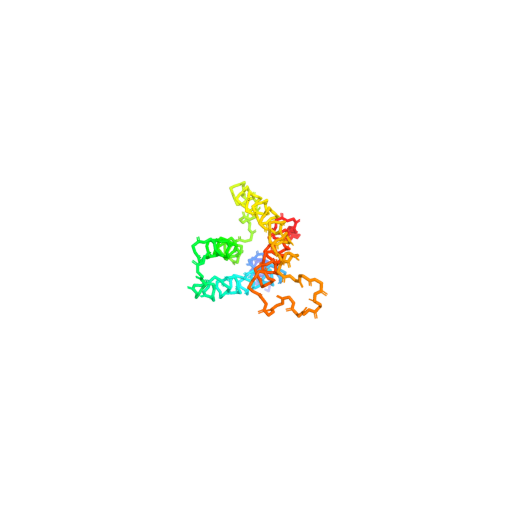.00 90.31 100 ILE A C 1
ATOM 830 O O . ILE A 1 100 ? 10.601 3.841 -20.648 1.00 90.31 100 ILE A O 1
ATOM 834 N N . ILE A 1 101 ? 10.730 2.828 -18.645 1.00 89.19 101 ILE A N 1
ATOM 835 C CA . ILE A 1 101 ? 11.251 1.557 -19.177 1.00 89.19 101 ILE A CA 1
ATOM 836 C C . ILE A 1 101 ? 10.245 0.908 -20.125 1.00 89.19 101 ILE A C 1
ATOM 838 O O . ILE A 1 101 ? 10.601 0.490 -21.224 1.00 89.19 101 ILE A O 1
ATOM 842 N N . LEU A 1 102 ? 8.969 0.862 -19.745 1.00 87.31 102 LEU A N 1
ATOM 843 C CA . LEU A 1 102 ? 7.923 0.266 -20.570 1.00 87.31 102 LEU A CA 1
ATOM 844 C C . LEU A 1 102 ? 7.816 0.962 -21.934 1.00 87.31 102 LEU A C 1
ATOM 846 O O . LEU A 1 102 ? 7.620 0.292 -22.950 1.00 87.31 102 LEU A O 1
ATOM 850 N N . HIS A 1 103 ? 7.983 2.288 -21.971 1.00 85.31 103 HIS A N 1
ATOM 851 C CA . HIS A 1 103 ? 8.048 3.043 -23.220 1.00 85.31 103 HIS A CA 1
ATOM 852 C C . HIS A 1 103 ? 9.252 2.620 -24.078 1.00 85.31 103 HIS A C 1
ATOM 854 O O . HIS A 1 103 ? 9.107 2.455 -25.291 1.00 85.31 103 HIS A O 1
ATOM 860 N N . GLU A 1 104 ? 10.433 2.434 -23.484 1.00 83.88 104 GLU A N 1
ATOM 861 C CA . GLU A 1 104 ? 11.632 1.970 -24.199 1.00 83.88 104 GLU A CA 1
ATOM 862 C C . GLU A 1 104 ? 11.468 0.545 -24.743 1.00 83.88 104 GLU A C 1
ATOM 864 O O . GLU A 1 104 ? 11.865 0.265 -25.873 1.00 83.88 104 GLU A O 1
ATOM 869 N N . VAL A 1 105 ? 10.832 -0.350 -23.984 1.00 81.00 105 VAL A N 1
ATOM 870 C CA . VAL A 1 105 ? 10.587 -1.741 -24.396 1.00 81.00 105 VAL A CA 1
ATOM 871 C C . VAL A 1 105 ? 9.597 -1.812 -25.561 1.00 81.00 105 VAL A C 1
ATOM 873 O O . VAL A 1 105 ? 9.778 -2.613 -26.484 1.00 81.00 105 VAL A O 1
ATOM 876 N N . TYR A 1 106 ? 8.559 -0.970 -25.556 1.00 79.88 106 TYR A N 1
ATOM 877 C CA . TYR A 1 106 ? 7.484 -1.059 -26.543 1.00 79.88 106 TYR A CA 1
ATOM 878 C C . TYR A 1 106 ? 7.888 -0.643 -27.961 1.00 79.88 106 TYR A C 1
ATOM 880 O O . TYR A 1 106 ? 7.275 -1.170 -28.886 1.00 79.88 106 TYR A O 1
ATOM 888 N N . ASN A 1 107 ? 8.906 0.212 -28.165 1.00 69.62 107 ASN A N 1
ATOM 889 C CA . ASN A 1 107 ? 9.438 0.611 -29.489 1.00 69.62 107 ASN A CA 1
ATOM 890 C C . ASN A 1 107 ? 8.356 0.694 -30.601 1.00 69.62 107 ASN A C 1
ATOM 892 O O . ASN A 1 107 ? 8.463 0.035 -31.638 1.00 69.62 107 ASN A O 1
ATOM 896 N N . ASP A 1 108 ? 7.267 1.430 -30.346 1.00 65.88 108 ASP A N 1
ATOM 897 C CA . ASP A 1 108 ? 6.107 1.629 -31.240 1.00 65.88 108 ASP A CA 1
ATOM 898 C C . ASP A 1 108 ? 5.276 0.382 -31.626 1.00 65.88 108 ASP A C 1
ATOM 900 O O . ASP A 1 108 ? 4.405 0.442 -32.500 1.00 65.88 108 ASP A O 1
ATOM 904 N N . LYS A 1 109 ? 5.460 -0.761 -30.959 1.00 70.81 109 LYS A N 1
ATOM 905 C CA . LYS A 1 109 ? 4.624 -1.957 -31.139 1.00 70.81 109 LYS A CA 1
ATOM 906 C C . LYS A 1 109 ? 3.516 -2.015 -30.096 1.00 70.81 109 LYS A C 1
ATOM 908 O O . LYS A 1 109 ? 3.761 -2.295 -28.930 1.00 70.81 109 LYS A O 1
ATOM 913 N N . PHE A 1 110 ? 2.266 -1.877 -30.531 1.00 65.50 110 PHE A N 1
ATOM 914 C CA . PHE A 1 110 ? 1.103 -2.177 -29.691 1.00 65.50 110 PHE A CA 1
ATOM 915 C C . PHE A 1 110 ? 1.036 -3.683 -29.377 1.00 65.50 110 PHE A C 1
ATOM 917 O O . PHE A 1 110 ? 0.547 -4.486 -30.171 1.00 65.50 110 PHE A O 1
ATOM 924 N N . SER A 1 111 ? 1.537 -4.074 -28.208 1.00 77.88 111 SER A N 1
ATOM 925 C CA . SER A 1 111 ? 1.309 -5.391 -27.611 1.00 77.88 111 SER A CA 1
ATOM 926 C C . SER A 1 111 ? 0.559 -5.264 -26.277 1.00 77.88 111 SER A C 1
ATOM 928 O O . SER A 1 111 ? 0.193 -4.166 -25.864 1.00 77.88 111 SER A O 1
ATOM 930 N N . ASN A 1 112 ? 0.210 -6.387 -25.645 1.00 81.62 112 ASN A N 1
ATOM 931 C CA . ASN A 1 112 ? -0.468 -6.355 -24.348 1.00 81.62 112 ASN A CA 1
ATOM 932 C C . ASN A 1 112 ? 0.567 -6.092 -23.235 1.00 81.62 112 ASN A C 1
ATOM 934 O O . ASN A 1 112 ? 1.443 -6.946 -23.060 1.00 81.62 112 ASN A O 1
ATOM 938 N N . PRO A 1 113 ? 0.474 -4.990 -22.463 1.00 80.44 113 PRO A N 1
ATOM 939 C CA . PRO A 1 113 ? 1.470 -4.636 -21.445 1.00 80.44 113 PRO A CA 1
ATOM 940 C C . PRO A 1 113 ? 1.586 -5.694 -20.349 1.00 80.44 113 PRO 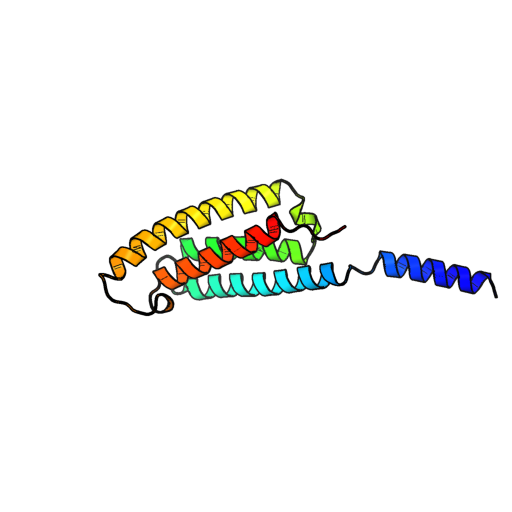A C 1
ATOM 942 O O . PRO A 1 113 ? 2.656 -5.880 -19.793 1.00 80.44 113 PRO A O 1
ATOM 945 N N . LEU A 1 114 ? 0.541 -6.487 -20.109 1.00 83.62 114 LEU A N 1
ATOM 946 C CA . LEU A 1 114 ? 0.585 -7.569 -19.122 1.00 83.62 114 LEU A CA 1
ATOM 947 C C . LEU A 1 114 ? 1.441 -8.773 -19.551 1.00 83.62 114 LEU A C 1
ATOM 949 O O . LEU A 1 114 ? 1.678 -9.671 -18.745 1.00 83.62 114 LEU A O 1
ATOM 953 N N . ARG A 1 115 ? 1.874 -8.835 -20.819 1.00 83.81 115 ARG A N 1
ATOM 954 C CA . ARG A 1 115 ? 2.780 -9.891 -21.299 1.00 83.81 115 ARG A CA 1
ATOM 955 C C . ARG A 1 115 ? 4.238 -9.623 -20.951 1.00 83.81 115 ARG A C 1
ATOM 957 O O . ARG A 1 115 ? 5.003 -10.579 -20.894 1.00 83.81 115 ARG A O 1
ATOM 964 N N . VAL A 1 116 ? 4.602 -8.363 -20.738 1.00 87.81 116 VAL A N 1
ATOM 965 C CA . VAL A 1 116 ? 5.952 -7.963 -20.333 1.00 87.81 116 VAL A CA 1
ATOM 966 C C . VAL A 1 116 ? 5.998 -7.773 -18.818 1.00 87.81 116 VAL A C 1
ATOM 968 O O . VAL A 1 116 ? 4.966 -7.538 -18.189 1.00 87.81 116 VAL A O 1
ATOM 971 N N . GLU A 1 117 ? 7.168 -7.970 -18.226 1.00 88.69 117 GLU A N 1
ATOM 972 C CA . GLU A 1 117 ? 7.386 -7.948 -16.774 1.00 88.69 117 GLU A CA 1
ATOM 973 C C . GLU A 1 117 ? 7.112 -6.562 -16.193 1.00 88.69 117 GLU A C 1
ATOM 975 O O . GLU A 1 117 ? 6.248 -6.407 -15.330 1.00 88.69 117 GLU A O 1
ATOM 980 N N . GLU A 1 118 ? 7.670 -5.545 -16.835 1.00 89.19 118 GLU A N 1
ATOM 981 C CA . GLU A 1 118 ? 7.578 -4.128 -16.487 1.00 89.19 118 GLU A CA 1
ATOM 982 C C . GLU A 1 118 ? 6.123 -3.638 -16.486 1.00 89.19 118 GLU A C 1
ATOM 984 O O . GLU A 1 118 ? 5.690 -2.837 -15.654 1.00 89.19 118 GLU A O 1
ATOM 989 N N . GLY A 1 119 ? 5.314 -4.162 -17.411 1.00 90.94 119 GLY A N 1
ATOM 990 C CA . GLY A 1 119 ? 3.893 -3.847 -17.482 1.00 90.94 119 GLY A CA 1
ATOM 991 C C . GLY A 1 119 ? 3.077 -4.518 -16.374 1.00 90.94 119 GLY A C 1
ATOM 992 O O . GLY A 1 119 ? 2.129 -3.908 -15.872 1.00 90.94 119 GLY A O 1
ATOM 993 N N . ARG A 1 120 ? 3.440 -5.737 -15.940 1.00 92.38 120 ARG A N 1
ATOM 994 C CA . ARG A 1 120 ? 2.818 -6.376 -14.763 1.00 92.38 120 ARG A CA 1
ATOM 995 C C . ARG A 1 120 ? 3.169 -5.617 -13.486 1.00 92.38 120 ARG A C 1
ATOM 997 O O . ARG A 1 120 ? 2.280 -5.372 -12.671 1.00 92.38 120 ARG A O 1
ATOM 1004 N N . GLU A 1 121 ? 4.425 -5.211 -13.341 1.00 93.88 121 GLU A N 1
ATOM 1005 C CA . GLU A 1 121 ? 4.923 -4.440 -12.199 1.00 93.88 121 GLU A CA 1
ATOM 1006 C C . GLU A 1 121 ? 4.248 -3.073 -12.102 1.00 93.88 121 GLU A C 1
ATOM 1008 O O . GLU A 1 121 ? 3.740 -2.707 -11.041 1.00 93.88 121 GLU A O 1
ATOM 1013 N N . PHE A 1 122 ? 4.144 -2.349 -13.221 1.00 94.62 122 PHE A N 1
ATOM 1014 C CA . PHE A 1 122 ? 3.433 -1.074 -13.278 1.00 94.62 122 PHE A CA 1
ATOM 1015 C C . PHE A 1 122 ? 1.967 -1.205 -12.841 1.00 94.62 122 PHE A C 1
ATOM 1017 O O . PHE A 1 122 ? 1.475 -0.415 -12.030 1.00 94.62 122 PHE A O 1
ATOM 1024 N N . VAL A 1 123 ? 1.258 -2.219 -13.348 1.00 95.06 123 VAL A N 1
ATOM 1025 C CA . VAL A 1 123 ? -0.143 -2.459 -12.973 1.00 95.06 123 VAL A CA 1
ATOM 1026 C C . VAL A 1 123 ? -0.259 -2.840 -11.496 1.00 95.06 123 VAL A C 1
ATOM 1028 O O . VAL A 1 123 ? -1.161 -2.355 -10.811 1.00 95.06 123 VAL A O 1
ATOM 1031 N N . GLY A 1 124 ? 0.662 -3.646 -10.970 1.00 95.81 124 GLY A N 1
ATOM 1032 C CA . GLY A 1 124 ? 0.696 -3.982 -9.549 1.00 95.81 124 GLY A CA 1
ATOM 1033 C C . GLY A 1 124 ? 0.925 -2.762 -8.651 1.00 95.81 124 GLY A C 1
ATOM 1034 O O . GLY A 1 124 ? 0.200 -2.586 -7.668 1.00 95.81 124 GLY A O 1
ATOM 1035 N N . LEU A 1 125 ? 1.834 -1.857 -9.030 1.00 97.06 125 LEU A N 1
ATOM 1036 C CA . LEU A 1 125 ? 2.028 -0.573 -8.347 1.00 97.06 125 LEU A CA 1
ATOM 1037 C C . LEU A 1 125 ? 0.764 0.292 -8.383 1.00 97.06 125 LEU A C 1
ATOM 1039 O O . LEU A 1 125 ? 0.393 0.876 -7.364 1.00 97.06 125 LEU A O 1
ATOM 1043 N N . ALA A 1 126 ? 0.062 0.348 -9.518 1.00 96.81 126 ALA A N 1
ATOM 1044 C CA . ALA A 1 126 ? -1.196 1.084 -9.627 1.00 96.81 126 ALA A CA 1
ATOM 1045 C C . ALA A 1 126 ? -2.268 0.540 -8.665 1.00 96.81 126 ALA A C 1
ATOM 1047 O O . ALA A 1 126 ? -2.976 1.324 -8.027 1.00 96.81 126 ALA A O 1
ATOM 1048 N N . ILE A 1 127 ? -2.351 -0.787 -8.497 1.00 97.50 127 ILE A N 1
ATOM 1049 C CA . ILE A 1 127 ? -3.264 -1.425 -7.535 1.00 97.50 127 ILE A CA 1
ATOM 1050 C C . ILE A 1 127 ? -2.872 -1.074 -6.094 1.00 97.50 127 ILE A C 1
ATOM 1052 O O . ILE A 1 127 ? -3.751 -0.729 -5.303 1.00 97.50 127 ILE A O 1
ATOM 1056 N N . ILE A 1 128 ? -1.578 -1.110 -5.748 1.00 97.81 128 ILE A N 1
ATOM 1057 C CA . ILE A 1 128 ? -1.095 -0.702 -4.417 1.00 97.81 128 ILE A CA 1
ATOM 1058 C C . ILE A 1 128 ? -1.471 0.756 -4.138 1.00 97.81 128 ILE A C 1
ATOM 1060 O O . ILE A 1 128 ? -2.056 1.051 -3.093 1.00 97.81 128 ILE A O 1
ATOM 1064 N N . VAL A 1 129 ? -1.169 1.662 -5.076 1.00 97.56 129 VAL A N 1
ATOM 1065 C CA . VAL A 1 129 ? -1.450 3.098 -4.943 1.00 97.56 129 VAL A CA 1
ATOM 1066 C C . VAL A 1 129 ? -2.937 3.342 -4.744 1.00 97.56 129 VAL A C 1
ATOM 1068 O O . VAL A 1 129 ? -3.322 4.064 -3.821 1.00 97.56 129 VAL A O 1
ATOM 1071 N N . PHE A 1 130 ? -3.776 2.718 -5.570 1.00 96.94 130 PHE A N 1
ATOM 1072 C CA . PHE A 1 130 ? -5.223 2.820 -5.450 1.00 96.94 130 PHE A CA 1
ATOM 1073 C C . PHE A 1 130 ? -5.702 2.308 -4.087 1.00 96.94 130 PHE A C 1
ATOM 1075 O O . PHE A 1 130 ? -6.341 3.050 -3.341 1.00 96.94 130 PHE A O 1
ATOM 1082 N N . TRP A 1 131 ? -5.350 1.073 -3.724 1.00 97.50 131 TRP A N 1
ATOM 1083 C CA . TRP A 1 131 ? -5.892 0.429 -2.531 1.00 97.50 131 TRP A CA 1
ATOM 1084 C C . TRP A 1 131 ? -5.441 1.101 -1.233 1.00 97.50 131 TRP A C 1
ATOM 1086 O O . TRP A 1 131 ? -6.270 1.394 -0.370 1.00 97.50 131 TRP A O 1
ATOM 1096 N N . LEU A 1 132 ? -4.146 1.408 -1.092 1.00 95.44 132 LEU A N 1
ATOM 1097 C CA . LEU A 1 132 ? -3.649 2.109 0.094 1.00 95.44 132 LEU A CA 1
ATOM 1098 C C . LEU A 1 132 ? -4.181 3.541 0.184 1.00 95.44 132 LEU A C 1
ATOM 1100 O O . LEU A 1 132 ? -4.383 4.033 1.295 1.00 95.44 132 LEU A O 1
ATOM 1104 N N . SER A 1 133 ? -4.460 4.202 -0.945 1.00 94.69 133 SER A N 1
ATOM 1105 C CA . SER A 1 133 ? -5.144 5.498 -0.928 1.00 94.69 133 SER A CA 1
ATOM 1106 C C . SER A 1 133 ? -6.559 5.356 -0.376 1.00 94.69 133 SER A C 1
ATOM 1108 O O . SER A 1 133 ? -6.916 6.093 0.542 1.00 94.69 133 SER A O 1
ATOM 1110 N N . VAL A 1 134 ? -7.340 4.374 -0.842 1.00 93.31 134 VAL A N 1
ATOM 1111 C CA . VAL A 1 134 ? -8.669 4.101 -0.267 1.00 93.31 134 VAL A CA 1
ATOM 1112 C C . VAL A 1 134 ? -8.541 3.829 1.232 1.00 93.31 134 VAL A C 1
ATOM 1114 O O . VAL A 1 134 ? -9.208 4.492 2.016 1.00 93.31 134 VAL A O 1
ATOM 1117 N N . CYS A 1 135 ? -7.615 2.968 1.657 1.00 91.88 135 CYS A N 1
ATOM 1118 C CA . CYS A 1 135 ? -7.424 2.650 3.075 1.00 91.88 135 CYS A CA 1
ATOM 1119 C C . CYS A 1 135 ? -7.037 3.852 3.943 1.00 91.88 135 CYS A C 1
ATOM 1121 O O . CYS A 1 135 ? -7.376 3.907 5.123 1.00 91.88 135 CYS A O 1
ATOM 1123 N N . ARG A 1 136 ? -6.292 4.804 3.380 1.00 88.75 136 ARG A N 1
ATOM 1124 C CA . ARG A 1 136 ? -5.813 5.981 4.104 1.00 88.75 136 ARG A CA 1
ATOM 1125 C C . ARG A 1 136 ? -6.844 7.107 4.152 1.00 88.75 136 ARG A C 1
ATOM 1127 O O . ARG A 1 136 ? -6.854 7.862 5.123 1.00 88.75 136 ARG A O 1
ATOM 1134 N N . PHE A 1 137 ? -7.637 7.275 3.096 1.00 85.75 137 PHE A N 1
ATOM 1135 C CA . PHE A 1 137 ? -8.530 8.426 2.931 1.00 85.75 137 PHE A CA 1
ATOM 1136 C C . PHE A 1 137 ? -10.004 8.103 3.183 1.00 85.75 137 PHE A C 1
ATOM 1138 O O . PHE A 1 137 ? -10.754 8.998 3.564 1.00 85.75 137 PHE A O 1
ATOM 1145 N N . MET A 1 138 ? -10.426 6.853 3.003 1.00 78.88 138 M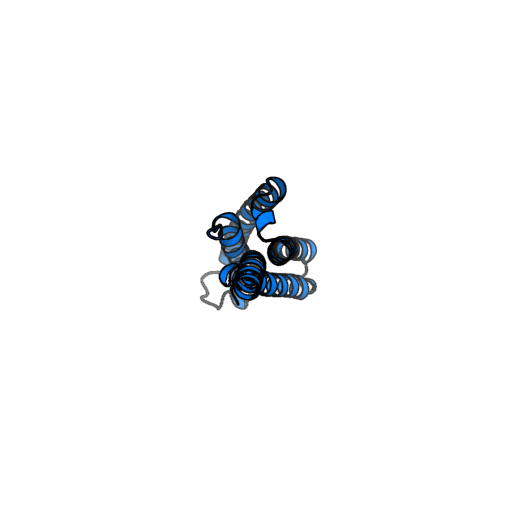ET A N 1
ATOM 1146 C CA . MET A 1 138 ? -11.777 6.414 3.328 1.00 78.88 138 MET A CA 1
ATOM 1147 C C . MET A 1 138 ? -11.814 5.980 4.795 1.00 78.88 138 MET A C 1
ATOM 1149 O O . MET A 1 138 ? -11.374 4.891 5.150 1.00 78.88 138 MET A O 1
ATOM 1153 N N . SER A 1 139 ? -12.328 6.847 5.664 1.00 61.47 139 SER A N 1
ATOM 1154 C CA . SER A 1 139 ? -12.697 6.465 7.028 1.00 61.47 139 SER A CA 1
ATOM 1155 C C . SER A 1 139 ? -14.134 5.953 7.036 1.00 61.47 139 SER A C 1
ATOM 1157 O O . SER A 1 139 ? -15.023 6.645 6.535 1.00 61.47 139 SER A O 1
ATOM 1159 N N . LEU A 1 140 ? -14.367 4.777 7.624 1.00 62.59 140 LEU A N 1
ATOM 1160 C CA . LEU A 1 140 ? -15.723 4.311 7.918 1.00 62.59 140 LEU A CA 1
ATOM 1161 C C . LEU A 1 140 ? -16.452 5.363 8.780 1.00 62.59 140 LEU A C 1
ATOM 1163 O O . LEU A 1 140 ? -15.817 5.941 9.672 1.00 62.59 140 LEU A O 1
ATOM 1167 N N . PRO A 1 141 ? -17.748 5.634 8.523 1.00 55.41 141 PRO A N 1
ATOM 1168 C CA . PRO A 1 141 ? -18.573 6.407 9.445 1.00 55.41 141 PRO A CA 1
ATOM 1169 C C . PRO A 1 141 ? -18.527 5.725 10.815 1.00 55.41 141 PRO A C 1
ATOM 1171 O O . PRO A 1 141 ? -18.693 4.508 10.889 1.00 55.41 141 PRO A O 1
ATOM 1174 N N . ARG A 1 142 ? -18.237 6.493 11.862 1.00 53.31 142 ARG A N 1
ATOM 1175 C CA . ARG A 1 142 ? -18.214 6.010 13.246 1.00 53.31 142 ARG A CA 1
ATOM 1176 C C . ARG A 1 142 ? -19.493 6.402 13.955 1.00 53.31 142 ARG A C 1
ATOM 1178 O O . ARG A 1 142 ? -19.959 7.534 13.688 1.00 53.31 142 ARG A O 1
#

Organism: Octopus bimaculoides (NCBI:txid37653)

Sequence (142 aa):
MGNEEILYEESCNKLFVKLPDRWEIVWKVTNLVMAVFFFLAAFVNHNDSDWYIWIPVYLLPAILTILIAVDTNITENKYWKNLALVHLLMCCAFSVYQLIILHEVYNDKFSNPLRVEEGREFVGLAIIVFWLSVCRFMSLPR

Secondary structure (DSSP, 8-state):
-HHHHHHHHHHHHHHHHHSPPHHHHHHHHHHHHHHHHHHHHHHHHTTSTTHHHHHHHHHHHHHHHHHHHH-GGGGGSHHHHHHHHHHHHHHHHHHHHHHHHHHHHHTT----GGGSHHHHHHHHHHHHHHHHHHHHH-PPP-

Foldseek 3Di:
DVVVVVVVVVVVVVVVVPDPDPVLQVLLVVLQVLLVVLCVQLVVLVVPPVSVVSNVLSNVSSVLSNVCSVPVCVLVDPVSLVSLVVSLVVLVVLLVVLVVVLVVVCVVPDDDLCVDPSSVSNVVSVVSNVVSCCSNPPDDDD

InterPro domains:
  IPR029377 TMEM220 protein [PF15071] (37-136)

pLDDT: mean 87.73, std 12.46, range [53.31, 98.31]